Protein AF-A0A3B9ZR62-F1 (afdb_monomer_lite)

pLDDT: mean 85.44, std 12.68, range [52.62, 96.81]

Foldseek 3Di:
DDPVVVVVVVVVVVVVVVPPPPPPPPPFKDKDWDWDDDPVGIDIDIDIAGHPAPDADDDDDDDDPDCADRLRAHPVDRDDSNNVVVSVVVSVVRD

Radius of gyration: 21.18 Å; chains: 1; bounding box: 33×58×46 Å

Sequence (95 aa):
MSTKIICCIIAFNLAFSGLFAQNKIDAGLTESELVLKTQKGNIYGTLTVPANVKTSPVVLIIAGSGPTDRDCNSASGLKTNAYKLLAEGFAKNGI

Secondary structure (DSSP, 8-state):
--HHHHHHHHHHHHHHGGG-------TTEEEEEEEEEETTEEEEEEEEEETT-SS---------SSSB-TTSBBTTS-B--HHHHHHHHHHHTT-

Structure (mmCIF, N/CA/C/O backbone):
data_AF-A0A3B9ZR62-F1
#
_entry.id   AF-A0A3B9ZR62-F1
#
loop_
_atom_site.group_PDB
_atom_site.id
_atom_site.type_symbol
_atom_site.label_atom_id
_atom_site.label_alt_id
_atom_site.label_comp_id
_atom_site.label_asym_id
_atom_site.label_entity_id
_atom_site.label_seq_id
_atom_site.pdbx_PDB_ins_code
_atom_site.Cartn_x
_atom_site.Cartn_y
_atom_site.Cartn_z
_atom_site.occupancy
_atom_site.B_iso_or_equiv
_atom_site.auth_seq_id
_atom_site.auth_comp_id
_atom_site.auth_asym_id
_atom_site.auth_atom_id
_atom_site.pdbx_PDB_model_num
ATOM 1 N N . MET A 1 1 ? -9.436 49.205 -26.268 1.00 58.41 1 MET A N 1
ATOM 2 C CA . MET A 1 1 ? -9.145 47.762 -26.119 1.00 58.41 1 MET A CA 1
ATOM 3 C C . MET A 1 1 ? -10.352 46.999 -26.651 1.00 58.41 1 MET A C 1
ATOM 5 O O . MET A 1 1 ? -11.449 47.240 -26.173 1.00 58.41 1 MET A O 1
ATOM 9 N N . SER A 1 2 ? -10.195 46.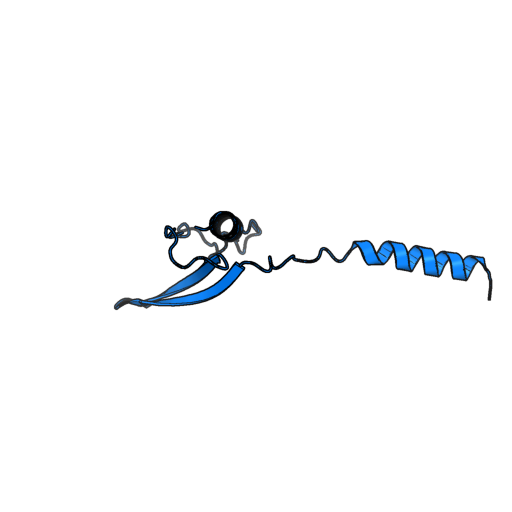239 -27.740 1.00 73.88 2 SER A N 1
ATOM 10 C CA . SER A 1 2 ? -11.326 45.698 -28.519 1.00 73.88 2 SER A CA 1
ATOM 11 C C . SER A 1 2 ? -12.112 44.649 -27.726 1.00 73.88 2 SER A C 1
ATOM 13 O O . SER A 1 2 ? -11.505 43.728 -27.184 1.00 73.88 2 SER A O 1
ATOM 15 N N . THR A 1 3 ? -13.446 44.744 -27.694 1.00 75.19 3 THR A N 1
ATOM 16 C CA . THR A 1 3 ? -14.358 43.807 -27.000 1.00 75.19 3 THR A CA 1
ATOM 17 C C . THR A 1 3 ? -14.080 42.341 -27.352 1.00 75.19 3 THR A C 1
ATOM 19 O O . THR A 1 3 ? -14.201 41.461 -26.506 1.00 75.19 3 THR A O 1
ATOM 22 N N . LYS A 1 4 ? -13.596 42.078 -28.573 1.00 74.69 4 LYS A N 1
ATOM 23 C CA . LYS A 1 4 ? -13.193 40.737 -29.023 1.00 74.69 4 LYS A CA 1
ATOM 24 C C . LYS A 1 4 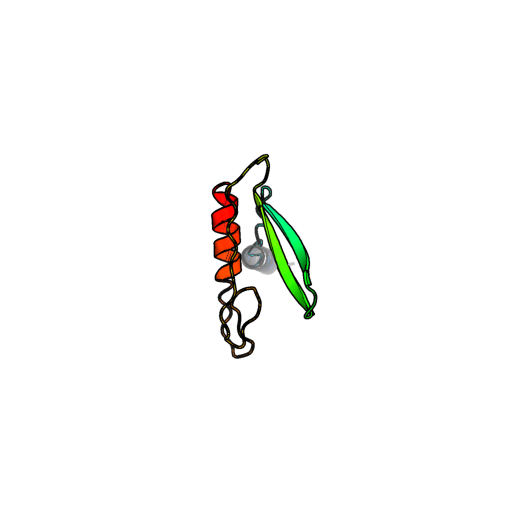? -12.018 40.159 -28.223 1.00 74.69 4 LYS A C 1
ATOM 26 O O . LYS A 1 4 ? -12.020 38.975 -27.915 1.00 74.69 4 LYS A O 1
ATOM 31 N N . ILE A 1 5 ? -11.050 40.995 -27.840 1.00 79.38 5 ILE A N 1
ATOM 32 C CA . ILE A 1 5 ? -9.874 40.584 -27.054 1.00 79.38 5 ILE A CA 1
ATOM 33 C C . ILE A 1 5 ? -10.298 40.189 -25.637 1.00 79.38 5 ILE A C 1
ATOM 35 O O . ILE A 1 5 ? -9.821 39.190 -25.107 1.00 79.38 5 ILE A O 1
ATOM 39 N N . ILE A 1 6 ? -11.245 40.924 -25.050 1.00 79.62 6 ILE A N 1
ATOM 40 C CA . ILE A 1 6 ? -11.772 40.633 -23.711 1.00 79.62 6 ILE A CA 1
ATOM 41 C C . ILE A 1 6 ? -12.521 39.292 -23.710 1.00 79.62 6 ILE A C 1
ATOM 43 O O . ILE A 1 6 ? -12.274 38.459 -22.842 1.00 79.62 6 ILE A O 1
ATOM 47 N N . CYS A 1 7 ? -13.360 39.029 -24.718 1.00 80.00 7 CYS A N 1
ATOM 48 C CA . CYS A 1 7 ? -14.042 37.739 -24.854 1.00 80.00 7 CYS A CA 1
ATOM 49 C C . CYS A 1 7 ? -13.063 36.567 -25.037 1.00 80.00 7 CYS A C 1
ATOM 51 O O . CYS A 1 7 ? -13.264 35.518 -24.429 1.00 80.00 7 CYS A O 1
ATOM 53 N N . CYS A 1 8 ? -11.987 36.741 -25.813 1.00 80.12 8 CYS A N 1
ATOM 54 C CA . CYS A 1 8 ? -10.958 35.708 -25.971 1.00 80.12 8 CYS A CA 1
ATOM 55 C C . CYS A 1 8 ? -10.213 35.420 -24.661 1.00 80.12 8 CYS A C 1
ATOM 57 O O . CYS A 1 8 ? -9.980 34.258 -24.344 1.00 80.12 8 CYS A O 1
ATOM 59 N N . ILE A 1 9 ? -9.886 36.450 -23.874 1.00 82.50 9 ILE A N 1
ATOM 60 C CA . ILE A 1 9 ? -9.222 36.274 -22.575 1.00 82.50 9 ILE A CA 1
ATOM 61 C C . ILE A 1 9 ? -10.141 35.528 -21.600 1.00 82.50 9 ILE A C 1
ATOM 63 O O . ILE A 1 9 ? -9.691 34.603 -20.927 1.00 82.50 9 ILE A O 1
ATOM 67 N N . ILE A 1 10 ? -11.428 35.875 -21.545 1.00 81.88 10 ILE A N 1
ATOM 68 C CA . ILE A 1 10 ? -12.395 35.200 -20.666 1.00 81.88 10 ILE A CA 1
ATOM 69 C C . ILE A 1 10 ? -12.585 33.736 -21.086 1.00 81.88 10 ILE A C 1
ATOM 71 O O . ILE A 1 10 ? -12.502 32.847 -20.241 1.00 81.88 10 ILE A O 1
ATOM 75 N N . ALA A 1 11 ? -12.760 33.466 -22.384 1.00 79.75 11 ALA A N 1
ATOM 76 C CA . ALA A 1 11 ? -12.901 32.104 -22.900 1.00 79.75 11 ALA A CA 1
ATOM 77 C C . ALA A 1 11 ? -11.652 31.245 -22.631 1.00 79.75 11 ALA A C 1
ATOM 79 O O . ALA A 1 11 ? -11.771 30.079 -22.262 1.00 79.75 11 ALA A O 1
ATOM 80 N N . PHE A 1 12 ? -10.458 31.832 -22.753 1.00 76.12 12 PHE A N 1
ATOM 81 C CA . PHE A 1 12 ? -9.199 31.145 -22.473 1.00 76.12 12 PHE A CA 1
ATOM 82 C C . PHE A 1 12 ? -9.032 30.815 -20.981 1.00 76.12 12 PHE A C 1
ATOM 84 O O . PHE A 1 12 ? -8.623 29.708 -20.639 1.00 76.12 12 PHE A O 1
ATOM 91 N N . ASN A 1 13 ? -9.416 31.729 -20.083 1.00 71.75 13 ASN A N 1
ATOM 92 C CA . ASN A 1 13 ? -9.361 31.488 -18.637 1.00 71.75 13 ASN A CA 1
ATOM 93 C C . ASN A 1 13 ? -10.384 30.434 -18.174 1.00 71.75 13 ASN A C 1
ATOM 95 O O . ASN A 1 13 ? -10.054 29.614 -17.319 1.00 71.75 13 ASN A O 1
ATOM 99 N N . LEU A 1 14 ? -11.593 30.404 -18.753 1.00 70.31 14 LEU A N 1
ATOM 100 C CA . LEU A 1 14 ? -12.579 29.353 -18.456 1.00 70.31 14 LEU A CA 1
ATOM 101 C C . LEU A 1 14 ? -12.154 27.973 -18.977 1.00 70.31 14 LEU A C 1
ATOM 103 O O . LEU A 1 14 ? -12.471 26.969 -18.349 1.00 70.31 14 LEU A O 1
ATOM 107 N N . ALA A 1 15 ? -11.436 27.903 -20.100 1.00 67.81 15 ALA A N 1
ATOM 108 C CA . ALA A 1 15 ? -10.933 26.633 -20.625 1.00 67.81 15 ALA A CA 1
ATOM 109 C C . ALA A 1 15 ? -9.785 26.054 -19.775 1.00 67.81 15 ALA A C 1
ATOM 111 O O . ALA A 1 15 ? -9.607 24.838 -19.724 1.00 67.81 15 ALA A O 1
ATOM 112 N N . PHE A 1 16 ? -9.016 26.906 -19.089 1.00 64.38 16 PHE A N 1
ATOM 113 C CA . PHE A 1 16 ? -7.839 26.485 -18.326 1.00 64.38 16 PHE A CA 1
ATOM 114 C C . PHE A 1 16 ? -8.163 25.969 -16.912 1.00 64.38 16 PHE A C 1
ATOM 116 O O . PHE A 1 16 ? -7.412 25.167 -16.359 1.00 64.38 16 PHE A O 1
ATOM 123 N N . SER A 1 17 ? -9.300 26.360 -16.325 1.00 61.84 17 SER A N 1
ATOM 124 C CA . SER A 1 17 ? -9.706 25.909 -14.983 1.00 61.84 17 SER A CA 1
ATOM 125 C C . SER A 1 17 ? -10.126 24.433 -14.919 1.00 61.84 17 SER A C 1
ATOM 127 O O . SER A 1 17 ? -10.155 23.860 -13.831 1.00 61.84 17 SER A O 1
ATOM 129 N N . GLY A 1 18 ? -10.391 23.791 -16.063 1.00 59.44 18 GLY A N 1
ATOM 130 C CA . GLY A 1 18 ? -10.761 22.375 -16.143 1.00 59.44 18 GLY A CA 1
ATOM 131 C C . GLY A 1 18 ? -9.599 21.377 -16.044 1.00 59.44 18 GLY A C 1
ATOM 132 O O . GLY A 1 18 ? -9.855 20.182 -15.926 1.00 59.44 18 GLY A O 1
ATOM 133 N N . LEU A 1 19 ? -8.334 21.824 -16.090 1.00 58.41 19 LEU A N 1
ATOM 134 C CA . LEU A 1 19 ? -7.168 20.920 -16.099 1.00 58.41 19 LEU A CA 1
ATOM 135 C C . LEU A 1 19 ? -6.628 20.554 -14.711 1.00 58.41 19 LEU A C 1
ATOM 137 O O . LEU A 1 19 ? -5.785 19.664 -14.598 1.00 58.41 19 LEU A O 1
ATOM 141 N N . PHE A 1 20 ? -7.118 21.183 -13.645 1.00 60.72 20 PHE A N 1
ATOM 142 C CA . PHE A 1 20 ? -6.764 20.769 -12.292 1.00 60.72 20 PHE A CA 1
ATOM 143 C C . PHE A 1 20 ? -7.646 19.591 -11.880 1.00 60.72 20 PHE A C 1
ATOM 145 O O . PHE A 1 20 ? -8.637 19.751 -11.169 1.00 60.72 20 PHE A O 1
ATOM 152 N N . ALA A 1 21 ? -7.277 18.387 -12.323 1.00 52.62 21 ALA A N 1
ATOM 153 C CA . ALA A 1 21 ? -7.719 17.162 -11.673 1.00 52.62 21 ALA A CA 1
ATOM 154 C C . ALA A 1 21 ? -7.198 17.203 -10.229 1.00 52.62 21 ALA A C 1
ATOM 156 O O . ALA A 1 21 ? -6.036 16.906 -9.956 1.00 52.62 21 ALA A O 1
ATOM 157 N N . GLN A 1 22 ? -8.035 17.677 -9.307 1.00 55.53 22 GLN A N 1
ATOM 158 C CA . GLN A 1 22 ? -7.715 17.686 -7.890 1.00 55.53 22 GLN A CA 1
ATOM 159 C C . GLN A 1 22 ? -7.525 16.235 -7.456 1.00 55.53 22 GLN A C 1
ATOM 161 O O . GLN A 1 22 ? -8.476 15.453 -7.452 1.00 55.53 22 GLN A O 1
ATOM 166 N N . ASN A 1 23 ? -6.290 15.876 -7.104 1.00 57.28 23 ASN A N 1
ATOM 167 C CA . ASN A 1 23 ? -5.999 14.623 -6.428 1.00 57.28 23 ASN A CA 1
ATOM 168 C C . ASN A 1 23 ? -6.680 14.725 -5.055 1.00 57.28 23 ASN A C 1
ATOM 170 O O . ASN A 1 23 ? -6.148 15.352 -4.138 1.00 57.28 23 ASN A O 1
ATOM 174 N N . LYS A 1 24 ? -7.924 14.241 -4.951 1.00 54.19 24 LYS A N 1
ATOM 175 C CA . LYS A 1 24 ? -8.668 14.215 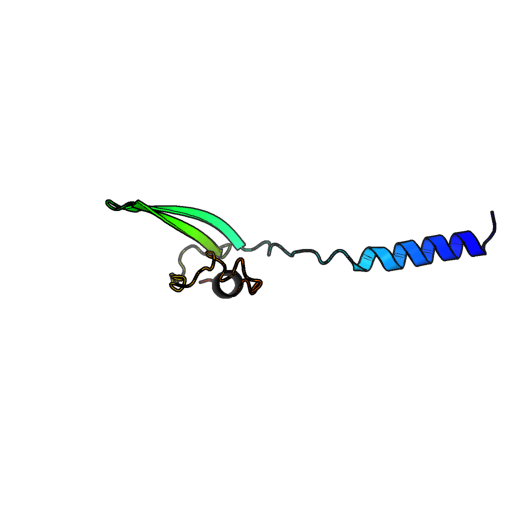-3.691 1.00 54.19 24 LYS A CA 1
ATOM 176 C C . LYS A 1 24 ? -7.912 13.296 -2.739 1.00 54.19 24 LYS A C 1
ATOM 178 O O . LYS A 1 24 ? -8.076 12.083 -2.789 1.00 54.19 24 LYS A O 1
ATOM 183 N N . ILE A 1 25 ? -7.096 13.882 -1.870 1.00 55.25 25 ILE A N 1
ATOM 184 C CA . ILE A 1 25 ? -6.750 13.242 -0.607 1.00 55.25 25 ILE A CA 1
ATOM 185 C C . ILE A 1 25 ? -8.080 13.145 0.141 1.00 55.25 25 ILE A C 1
ATOM 187 O O . ILE A 1 25 ? -8.644 14.169 0.532 1.00 55.25 25 ILE A O 1
ATOM 191 N N . ASP A 1 26 ? -8.650 11.942 0.226 1.00 64.12 26 ASP A N 1
ATOM 192 C CA . ASP A 1 26 ? -9.882 11.726 0.978 1.00 64.12 26 ASP A CA 1
ATOM 193 C C . ASP A 1 26 ? -9.604 12.135 2.427 1.00 64.12 26 ASP A C 1
ATOM 195 O O . ASP A 1 26 ? -8.745 11.553 3.087 1.00 64.12 26 ASP A O 1
ATOM 199 N N . ALA A 1 27 ? -10.324 13.143 2.928 1.00 62.72 27 ALA A N 1
ATOM 200 C CA . ALA A 1 27 ? -10.132 13.722 4.264 1.00 62.72 27 ALA A CA 1
ATOM 201 C C . ALA A 1 27 ? -10.342 12.714 5.420 1.00 62.72 27 ALA A C 1
ATOM 203 O O . ALA A 1 27 ? -10.225 13.075 6.588 1.00 62.72 27 ALA A O 1
ATOM 204 N N . GLY A 1 28 ? -10.670 11.462 5.090 1.00 76.56 28 GLY A N 1
ATOM 205 C CA . GLY A 1 28 ? -10.876 10.347 5.999 1.00 76.56 28 GLY A CA 1
ATOM 206 C C . GLY A 1 28 ? -9.833 9.229 5.897 1.00 76.56 28 GLY A C 1
ATOM 207 O O . GLY A 1 28 ? -10.123 8.136 6.365 1.00 76.56 28 GLY A O 1
ATOM 208 N N . LEU A 1 29 ? -8.664 9.446 5.288 1.00 88.31 29 LEU A N 1
ATOM 209 C CA . LEU A 1 29 ? -7.588 8.450 5.223 1.00 88.31 29 LEU A CA 1
ATOM 210 C C . LEU A 1 29 ? -6.263 9.054 5.685 1.00 88.31 29 LEU A C 1
ATOM 212 O O . LEU A 1 29 ? -5.927 10.180 5.318 1.00 88.31 29 LEU A O 1
ATOM 216 N N . THR A 1 30 ? -5.485 8.295 6.456 1.00 91.06 30 THR A N 1
ATOM 217 C CA . THR A 1 30 ? -4.107 8.674 6.800 1.00 91.06 30 THR A CA 1
ATOM 218 C C . THR A 1 30 ? -3.132 7.629 6.290 1.00 91.06 30 THR A C 1
ATOM 220 O O . THR A 1 30 ? -3.278 6.448 6.603 1.00 91.06 30 THR A O 1
ATOM 223 N N . GLU A 1 31 ? -2.122 8.073 5.545 1.00 92.56 31 GLU A N 1
ATOM 224 C CA . GLU A 1 31 ? -1.012 7.235 5.095 1.00 92.56 31 GLU A CA 1
ATOM 225 C C . GLU A 1 31 ? 0.269 7.606 5.841 1.00 92.56 31 GLU A C 1
ATOM 227 O O . GLU A 1 31 ? 0.551 8.780 6.089 1.00 92.56 31 GLU A O 1
ATOM 232 N N . SER A 1 32 ? 1.062 6.599 6.189 1.00 93.94 32 SER A N 1
ATOM 233 C CA . SER A 1 32 ? 2.383 6.782 6.787 1.00 93.94 32 SER A CA 1
ATOM 234 C C . SER A 1 32 ? 3.360 5.732 6.273 1.00 93.94 32 SER A C 1
ATOM 236 O O . SER A 1 32 ? 2.971 4.610 5.943 1.00 93.94 32 SER A O 1
ATOM 238 N N . GLU A 1 33 ? 4.639 6.088 6.199 1.00 94.62 33 GLU A N 1
ATOM 239 C CA . GLU A 1 33 ? 5.685 5.112 5.906 1.00 94.62 33 GLU A CA 1
ATOM 240 C C . GLU A 1 33 ? 5.912 4.197 7.112 1.00 94.62 33 GLU A C 1
ATOM 242 O O . GLU A 1 33 ? 5.971 4.645 8.259 1.00 94.62 33 GLU A O 1
ATOM 247 N N . LEU A 1 34 ? 6.085 2.905 6.843 1.00 94.19 34 LEU A N 1
ATOM 248 C CA . LEU A 1 34 ? 6.369 1.894 7.849 1.00 94.19 34 LEU A CA 1
ATOM 249 C C . LEU A 1 34 ? 7.671 1.177 7.502 1.00 94.19 34 LEU A C 1
ATOM 251 O O . LEU A 1 34 ? 7.884 0.749 6.367 1.00 94.19 34 LEU A O 1
ATOM 255 N N . VAL A 1 35 ? 8.528 0.990 8.506 1.00 96.00 35 VAL A N 1
ATOM 256 C CA . VAL A 1 35 ? 9.738 0.174 8.378 1.00 96.00 35 VAL A CA 1
ATOM 257 C C . VAL A 1 35 ? 9.711 -0.928 9.422 1.00 96.00 35 VAL A C 1
ATOM 259 O O . VAL A 1 35 ? 9.891 -0.681 10.615 1.00 96.00 35 VAL A O 1
ATOM 262 N N . LEU A 1 36 ? 9.529 -2.164 8.965 1.00 94.75 36 LEU A N 1
ATOM 263 C CA . LEU A 1 36 ? 9.672 -3.346 9.799 1.00 94.75 36 LEU A CA 1
ATOM 264 C C . LEU A 1 36 ? 11.145 -3.758 9.828 1.00 94.75 36 LEU A C 1
ATOM 266 O O . LEU A 1 36 ? 11.700 -4.241 8.839 1.00 94.75 36 LEU A O 1
ATOM 270 N N . LYS A 1 37 ? 11.783 -3.571 10.982 1.00 96.69 37 LYS A N 1
ATOM 271 C CA . LYS A 1 37 ? 13.157 -4.021 11.216 1.00 96.69 37 LYS A CA 1
ATOM 272 C C . LYS A 1 37 ? 13.161 -5.528 11.457 1.00 96.69 37 LYS A C 1
ATOM 274 O O . LYS A 1 37 ? 12.516 -6.003 12.388 1.00 96.69 37 LYS A O 1
ATOM 279 N N . THR A 1 38 ? 13.905 -6.276 10.649 1.00 96.00 38 THR A N 1
ATOM 280 C CA . THR A 1 38 ? 14.107 -7.719 10.840 1.00 96.00 38 THR A CA 1
ATOM 281 C C . THR A 1 38 ? 15.591 -8.027 11.005 1.00 96.00 38 THR A C 1
ATOM 283 O O . THR A 1 38 ? 16.449 -7.220 10.650 1.00 96.00 38 THR A O 1
ATOM 286 N N . GLN A 1 39 ? 15.914 -9.226 11.495 1.00 96.81 39 GLN A N 1
ATOM 287 C CA . GLN A 1 39 ? 17.309 -9.661 11.642 1.00 96.81 39 GLN A CA 1
ATOM 288 C C . GLN A 1 39 ? 18.071 -9.716 10.307 1.00 96.81 39 GLN A C 1
ATOM 290 O O . GLN A 1 39 ? 19.291 -9.609 10.293 1.00 96.81 39 GLN A O 1
ATOM 295 N N . LYS A 1 40 ? 17.360 -9.897 9.185 1.00 95.88 40 LYS A N 1
ATOM 296 C CA . LYS A 1 40 ? 17.950 -10.063 7.847 1.00 95.88 40 LYS A CA 1
ATOM 297 C C . LYS A 1 40 ? 17.875 -8.799 6.987 1.00 95.88 40 LYS A C 1
ATOM 299 O O . LYS A 1 40 ? 18.287 -8.831 5.833 1.00 95.88 40 LYS A O 1
ATOM 304 N N . GLY A 1 41 ? 17.342 -7.706 7.527 1.00 95.81 41 GLY A N 1
ATOM 305 C CA . GLY A 1 41 ? 17.164 -6.451 6.805 1.00 95.81 41 GLY A CA 1
ATOM 306 C C . GLY A 1 41 ? 15.847 -5.758 7.129 1.00 95.81 41 GLY A C 1
ATOM 307 O O . GLY A 1 41 ? 15.002 -6.273 7.864 1.00 95.81 41 GLY A O 1
ATOM 308 N N . ASN A 1 42 ? 15.674 -4.567 6.571 1.00 96.62 42 ASN A N 1
ATOM 309 C CA . ASN A 1 42 ? 14.468 -3.772 6.755 1.00 96.62 42 ASN A CA 1
ATOM 310 C C . ASN A 1 42 ? 13.464 -4.060 5.638 1.00 96.62 42 ASN A C 1
ATOM 312 O O . ASN A 1 42 ? 13.837 -4.116 4.467 1.00 96.62 42 ASN A O 1
ATOM 316 N N . ILE A 1 43 ? 12.192 -4.188 6.005 1.00 92.94 43 ILE A N 1
ATOM 317 C CA . ILE A 1 43 ? 11.075 -4.252 5.065 1.00 92.94 43 ILE A CA 1
ATOM 318 C C . ILE A 1 43 ? 10.367 -2.901 5.109 1.00 92.94 43 ILE A C 1
ATOM 320 O O . ILE A 1 43 ? 9.900 -2.472 6.164 1.00 92.94 43 ILE A O 1
ATOM 324 N N . TYR A 1 44 ? 10.315 -2.233 3.963 1.00 93.69 44 TYR A N 1
ATOM 325 C CA . TYR A 1 44 ? 9.673 -0.933 3.802 1.00 93.69 44 TYR A CA 1
ATOM 326 C C . TYR A 1 44 ? 8.257 -1.130 3.271 1.00 93.69 44 TYR A C 1
ATOM 328 O O . TYR A 1 44 ? 8.046 -1.919 2.350 1.00 93.69 44 TYR A O 1
ATOM 336 N N . GLY A 1 45 ? 7.301 -0.391 3.819 1.00 94.06 45 GLY A N 1
ATOM 337 C CA . GLY A 1 45 ? 5.910 -0.434 3.395 1.00 94.06 45 GLY A CA 1
ATOM 338 C C . GLY A 1 45 ? 5.186 0.880 3.654 1.00 94.06 45 GLY A C 1
ATOM 339 O O . GLY A 1 45 ? 5.763 1.843 4.162 1.00 94.06 45 GLY A O 1
ATOM 340 N N . THR A 1 46 ? 3.906 0.886 3.306 1.00 95.75 46 THR A N 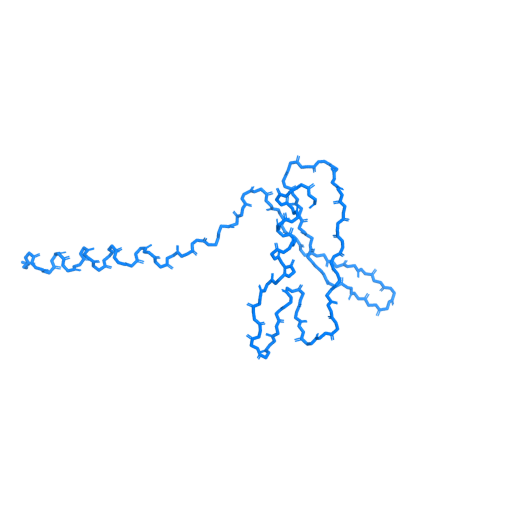1
ATOM 341 C CA . THR A 1 46 ? 2.974 1.980 3.579 1.00 95.75 46 THR A CA 1
ATOM 342 C C . THR A 1 46 ? 1.876 1.444 4.488 1.00 95.75 46 THR A C 1
ATOM 344 O O . THR A 1 46 ? 1.345 0.362 4.240 1.00 95.75 46 THR A O 1
ATOM 347 N N . LEU A 1 47 ? 1.552 2.185 5.543 1.00 95.06 47 LEU A N 1
ATOM 348 C CA . LEU A 1 47 ? 0.402 1.928 6.398 1.00 95.06 47 LEU A CA 1
ATOM 349 C C . LEU A 1 47 ? -0.694 2.939 6.056 1.00 95.06 47 LEU A C 1
ATOM 351 O O . LEU A 1 47 ? -0.520 4.134 6.298 1.00 95.06 47 LEU A O 1
ATOM 355 N N . THR A 1 48 ? -1.808 2.441 5.527 1.00 94.81 48 THR A N 1
ATOM 356 C CA . THR A 1 48 ? -3.029 3.213 5.271 1.00 94.81 48 THR A CA 1
ATOM 357 C C . THR A 1 48 ? -4.034 2.888 6.368 1.00 94.81 48 THR A C 1
ATOM 359 O O . THR A 1 48 ? -4.297 1.717 6.629 1.00 94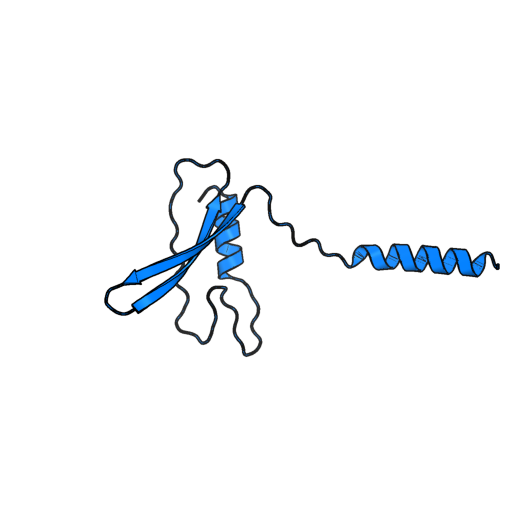.81 48 THR A O 1
ATOM 362 N N . VAL A 1 49 ? -4.567 3.913 7.032 1.00 93.12 49 VAL A N 1
ATOM 363 C CA . VAL A 1 49 ? -5.497 3.759 8.160 1.00 93.12 49 VAL A CA 1
ATOM 364 C C . VAL A 1 49 ? -6.813 4.482 7.853 1.00 93.12 49 VAL A C 1
ATOM 366 O O . VAL A 1 49 ? -6.775 5.650 7.439 1.00 93.12 49 VAL A O 1
ATOM 369 N N . PRO A 1 50 ? -7.972 3.828 8.068 1.00 92.38 50 PRO A N 1
ATOM 370 C CA . PRO A 1 50 ? -9.279 4.470 7.979 1.00 92.38 50 PRO A CA 1
ATOM 371 C C . PRO A 1 50 ? -9.466 5.525 9.077 1.00 92.38 50 PRO A C 1
ATOM 373 O O . PRO A 1 50 ? -9.131 5.301 10.242 1.00 92.38 50 PRO A O 1
ATOM 376 N N . ALA A 1 51 ? -10.057 6.673 8.748 1.00 86.25 51 ALA A N 1
ATOM 377 C CA . ALA A 1 51 ? -10.387 7.668 9.761 1.00 86.25 51 ALA A CA 1
ATOM 378 C C . ALA A 1 51 ? -11.473 7.166 10.716 1.00 86.25 51 ALA A C 1
ATOM 380 O O . ALA A 1 51 ? -12.428 6.498 10.325 1.00 86.25 51 ALA A O 1
ATOM 381 N N . ASN A 1 52 ? -11.363 7.600 11.972 1.00 78.94 52 ASN A N 1
ATOM 382 C CA . ASN A 1 52 ? -12.370 7.410 13.018 1.00 78.94 52 ASN A CA 1
ATOM 383 C C . ASN A 1 52 ? -12.658 5.946 13.399 1.00 78.94 52 ASN A C 1
ATOM 385 O O . ASN A 1 52 ? -13.696 5.670 14.001 1.00 78.94 52 ASN A O 1
ATOM 389 N N . VAL A 1 53 ? -11.742 5.012 13.120 1.00 79.31 53 VAL A N 1
ATOM 390 C CA . VAL A 1 53 ? -11.885 3.607 13.525 1.00 79.31 53 VAL A CA 1
ATOM 391 C C . VAL A 1 53 ? -10.914 3.273 14.656 1.00 79.31 53 VAL A C 1
ATOM 393 O O . VAL A 1 53 ? -9.708 3.467 14.546 1.00 79.31 53 VAL A O 1
ATOM 396 N N . LYS A 1 54 ? -11.447 2.762 15.773 1.00 78.25 54 LYS A N 1
ATOM 397 C CA . LYS A 1 54 ? -10.646 2.336 16.937 1.00 78.25 54 LYS A CA 1
ATOM 398 C C . LYS A 1 54 ? -10.136 0.896 16.805 1.00 78.25 54 LYS A C 1
ATOM 400 O O . LYS A 1 54 ? -9.139 0.528 17.421 1.00 78.25 54 LYS A O 1
ATOM 405 N N . THR A 1 55 ? -10.840 0.065 16.041 1.00 88.50 55 THR A N 1
ATOM 406 C CA . THR A 1 55 ? -10.498 -1.340 15.789 1.00 88.50 55 THR A CA 1
ATOM 407 C C . THR A 1 55 ? -11.027 -1.720 14.412 1.00 88.50 55 THR A C 1
ATOM 409 O O . THR A 1 55 ? -12.232 -1.620 14.191 1.00 88.50 55 THR A O 1
ATOM 412 N N . SER A 1 56 ? -10.142 -2.133 13.507 1.00 91.38 56 SER A N 1
ATOM 413 C CA . SER A 1 56 ? -10.485 -2.600 12.161 1.00 91.38 56 SER A CA 1
ATOM 414 C C . SER A 1 56 ? -9.852 -3.967 11.878 1.00 91.38 56 SER A C 1
ATOM 416 O O . SER A 1 56 ? -8.875 -4.349 12.536 1.00 91.38 56 SER A O 1
ATOM 418 N N . PRO A 1 57 ? -10.404 -4.745 10.931 1.00 93.31 57 PRO A N 1
ATOM 419 C CA . PRO A 1 57 ? -9.689 -5.870 10.344 1.00 93.31 57 PRO A CA 1
ATOM 420 C C . PRO A 1 57 ? -8.393 -5.389 9.683 1.00 93.31 57 PRO A C 1
ATOM 422 O O . PRO A 1 57 ? -8.363 -4.316 9.102 1.00 93.31 57 PRO A O 1
ATOM 425 N N . VAL A 1 58 ? -7.331 -6.193 9.729 1.00 94.31 58 VAL A N 1
ATOM 426 C CA . VAL A 1 58 ? -6.042 -5.826 9.122 1.00 94.31 58 VAL A CA 1
ATOM 427 C C . VAL A 1 58 ? -5.834 -6.600 7.827 1.00 94.31 58 VAL A C 1
ATOM 429 O O . VAL A 1 58 ? -5.943 -7.827 7.809 1.00 94.31 58 VAL A O 1
ATOM 432 N N . VAL A 1 59 ? -5.471 -5.887 6.759 1.00 96.38 59 VAL A N 1
ATOM 433 C CA . VAL A 1 59 ? -5.038 -6.471 5.484 1.00 96.38 59 VAL A CA 1
ATOM 434 C C . VAL A 1 59 ? -3.550 -6.208 5.286 1.00 96.38 59 VAL A C 1
ATOM 436 O O . VAL A 1 59 ? -3.093 -5.071 5.360 1.00 96.38 59 VAL A O 1
ATOM 439 N N . LEU A 1 60 ? -2.792 -7.267 4.998 1.00 95.50 60 LEU A N 1
ATOM 440 C CA . LEU A 1 60 ? -1.390 -7.172 4.602 1.00 95.50 60 LEU A CA 1
ATOM 441 C C . LEU A 1 60 ? -1.267 -7.443 3.103 1.00 95.50 60 LEU A C 1
ATOM 443 O O . LEU A 1 60 ? -1.492 -8.565 2.650 1.00 95.50 60 LEU A O 1
ATOM 447 N N . ILE A 1 61 ? -0.881 -6.422 2.341 1.00 95.56 61 ILE A N 1
ATOM 448 C CA . ILE A 1 61 ? -0.588 -6.554 0.912 1.00 95.56 61 ILE A CA 1
ATOM 449 C C . ILE A 1 61 ? 0.906 -6.839 0.753 1.00 95.56 61 ILE A C 1
ATOM 451 O O . ILE A 1 61 ? 1.747 -6.034 1.149 1.00 95.56 61 ILE A O 1
ATOM 455 N N . ILE A 1 62 ? 1.237 -7.985 0.161 1.00 93.06 62 ILE A N 1
ATOM 456 C CA . ILE A 1 62 ? 2.613 -8.355 -0.181 1.00 93.06 62 ILE A CA 1
ATOM 457 C C . ILE A 1 62 ? 2.768 -8.191 -1.688 1.00 93.06 62 ILE A C 1
ATOM 459 O O . ILE A 1 62 ? 2.101 -8.880 -2.461 1.00 93.06 62 ILE A O 1
ATOM 463 N N . ALA A 1 63 ? 3.630 -7.262 -2.101 1.00 89.69 63 ALA A N 1
ATOM 464 C CA . ALA A 1 63 ? 3.900 -7.037 -3.513 1.00 89.69 63 ALA A CA 1
ATOM 465 C C . ALA A 1 63 ? 4.497 -8.293 -4.172 1.00 89.69 63 ALA A C 1
ATOM 467 O O . ALA A 1 63 ? 5.254 -9.042 -3.550 1.00 89.69 63 ALA A O 1
ATOM 468 N N . GLY A 1 64 ? 4.153 -8.517 -5.443 1.00 85.38 64 GLY A N 1
ATOM 469 C CA . GLY A 1 64 ? 4.740 -9.595 -6.240 1.00 85.38 64 GLY A CA 1
ATOM 470 C C . GLY A 1 64 ? 6.254 -9.432 -6.445 1.00 85.38 64 GLY A C 1
ATOM 471 O O . GLY A 1 64 ? 6.821 -8.366 -6.228 1.00 85.38 64 GLY A O 1
ATOM 472 N N . SER A 1 65 ? 6.914 -10.489 -6.920 1.00 86.12 65 SER A N 1
ATOM 473 C CA . SER A 1 65 ? 8.374 -10.540 -7.122 1.00 86.12 65 SER A CA 1
ATOM 474 C C . SER A 1 65 ? 8.896 -9.782 -8.353 1.00 86.12 65 SER A C 1
ATOM 476 O O . SER A 1 65 ? 10.091 -9.835 -8.643 1.00 86.12 65 SER A O 1
ATOM 478 N N . GLY A 1 66 ? 8.020 -9.126 -9.117 1.00 88.75 66 GLY A N 1
ATOM 479 C CA . GLY A 1 66 ? 8.393 -8.425 -10.344 1.00 88.75 66 GLY A CA 1
ATOM 480 C C . GLY A 1 66 ? 9.229 -7.162 -10.092 1.00 88.75 66 GLY A C 1
ATOM 481 O O . GLY A 1 66 ? 9.320 -6.693 -8.958 1.00 88.75 66 GLY A O 1
ATOM 482 N N . PRO A 1 67 ? 9.813 -6.561 -11.149 1.00 92.44 67 PRO A N 1
ATOM 483 C CA . PRO A 1 67 ? 10.520 -5.281 -11.076 1.00 92.44 67 PRO A CA 1
ATOM 484 C C . PRO A 1 67 ? 9.518 -4.118 -10.962 1.00 92.44 67 PRO A C 1
ATOM 486 O O . PRO A 1 67 ? 9.426 -3.243 -11.832 1.00 92.44 67 PRO A O 1
ATOM 489 N N . THR A 1 68 ? 8.715 -4.156 -9.905 1.00 93.44 68 THR A N 1
ATOM 490 C CA . THR A 1 6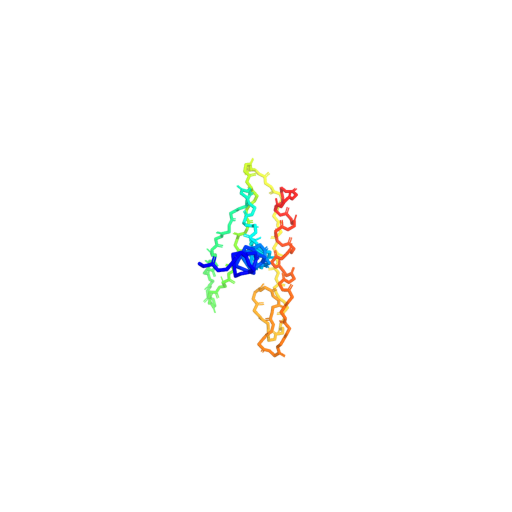8 ? 7.700 -3.167 -9.561 1.00 93.44 68 THR A CA 1
ATOM 491 C C . THR A 1 68 ? 7.998 -2.561 -8.198 1.00 93.44 68 THR A C 1
ATOM 493 O O . THR A 1 68 ? 8.598 -3.203 -7.338 1.00 93.44 68 THR A O 1
ATOM 496 N N . ASP A 1 69 ? 7.567 -1.324 -7.994 1.00 92.75 69 ASP A N 1
ATOM 497 C CA . ASP A 1 69 ? 7.542 -0.703 -6.678 1.00 92.75 69 ASP A CA 1
ATOM 498 C C . ASP A 1 69 ? 6.364 -1.216 -5.827 1.00 92.75 69 ASP A C 1
ATOM 500 O O . ASP A 1 69 ? 5.581 -2.084 -6.234 1.00 92.75 69 ASP A O 1
ATOM 504 N N . ARG A 1 70 ? 6.248 -0.665 -4.615 1.00 91.69 70 ARG A N 1
ATOM 505 C CA . ARG A 1 70 ? 5.220 -1.039 -3.634 1.00 91.69 70 ARG A CA 1
ATOM 506 C C . ARG A 1 70 ? 3.785 -0.741 -4.091 1.00 91.69 70 ARG A C 1
ATOM 508 O O . ARG A 1 70 ? 2.861 -1.341 -3.556 1.00 91.69 70 ARG A O 1
ATOM 515 N N . ASP A 1 71 ? 3.607 0.121 -5.093 1.00 94.19 71 ASP A N 1
ATOM 516 C CA . ASP A 1 71 ? 2.300 0.512 -5.627 1.00 94.19 71 ASP A CA 1
ATOM 517 C C . ASP A 1 71 ? 1.900 -0.340 -6.848 1.00 94.19 71 ASP A C 1
ATOM 519 O O . ASP A 1 71 ? 0.862 -0.099 -7.466 1.00 94.19 71 ASP A O 1
ATOM 523 N N . CYS A 1 72 ? 2.687 -1.373 -7.182 1.00 94.56 72 CYS A N 1
ATOM 524 C CA . CYS A 1 72 ? 2.549 -2.188 -8.395 1.00 94.56 72 CYS A CA 1
ATOM 525 C C . CYS A 1 72 ? 2.859 -1.411 -9.689 1.00 94.56 72 CYS A C 1
ATOM 527 O O . CYS A 1 72 ? 2.334 -1.709 -10.767 1.00 94.56 72 CYS A O 1
ATOM 529 N N . ASN A 1 73 ? 3.731 -0.405 -9.610 1.00 95.44 73 ASN A N 1
ATOM 530 C CA . ASN A 1 73 ? 4.210 0.305 -10.785 1.00 95.44 73 ASN A CA 1
ATOM 531 C C . ASN A 1 73 ? 5.577 -0.225 -11.214 1.00 95.44 73 ASN A C 1
ATOM 533 O O . ASN A 1 73 ? 6.469 -0.418 -10.399 1.00 95.44 73 ASN A O 1
ATOM 537 N N . SER A 1 74 ? 5.792 -0.396 -12.513 1.00 94.25 74 SER A N 1
ATOM 538 C CA . SER A 1 74 ? 7.095 -0.721 -13.087 1.00 94.25 74 SER A CA 1
ATOM 539 C C . SER A 1 74 ? 7.813 0.534 -13.590 1.00 94.25 74 SER A C 1
ATOM 541 O O . SER A 1 74 ? 7.188 1.527 -13.987 1.00 94.25 74 SER A O 1
ATOM 543 N N . ALA A 1 75 ? 9.145 0.489 -13.611 1.00 91.00 75 ALA A N 1
ATOM 544 C CA . ALA A 1 75 ? 9.962 1.459 -14.341 1.00 91.00 75 ALA A CA 1
ATOM 545 C C . ALA A 1 75 ? 9.813 1.301 -15.868 1.00 91.00 75 ALA A C 1
ATOM 547 O O . ALA A 1 75 ? 9.945 2.276 -16.600 1.00 91.00 75 ALA A O 1
ATOM 548 N N . SER A 1 76 ? 9.460 0.102 -16.343 1.00 90.38 76 SER A N 1
ATOM 549 C CA . SER A 1 76 ? 9.307 -0.231 -17.766 1.00 90.38 76 SER A CA 1
ATOM 550 C C . SER A 1 76 ? 7.974 0.225 -18.382 1.00 90.38 76 SER A C 1
ATOM 552 O O . SER A 1 76 ? 7.633 -0.205 -19.478 1.00 90.38 76 SER A O 1
ATOM 554 N N . GLY A 1 77 ? 7.217 1.090 -17.693 1.00 88.19 77 GLY A N 1
ATOM 555 C CA . GLY A 1 77 ? 6.052 1.794 -18.252 1.00 88.19 77 GLY A CA 1
ATOM 556 C C . GLY A 1 77 ? 4.695 1.445 -17.638 1.00 88.19 77 GLY A C 1
ATOM 557 O O . GLY A 1 77 ? 3.728 2.167 -17.862 1.00 88.19 77 GLY A O 1
ATOM 558 N N . LEU A 1 78 ? 4.595 0.394 -16.822 1.00 90.38 78 LEU A N 1
ATOM 559 C CA . LEU A 1 78 ? 3.338 0.046 -16.154 1.00 90.38 78 LEU A CA 1
ATOM 560 C C . LEU A 1 78 ? 3.101 0.964 -14.940 1.00 90.38 78 LEU A C 1
ATOM 562 O O . LEU A 1 78 ? 3.823 0.848 -13.956 1.00 90.38 78 LEU A O 1
ATOM 566 N N . LYS A 1 79 ? 2.110 1.864 -14.985 1.00 94.44 79 LYS A N 1
ATOM 567 C CA . LYS A 1 79 ? 1.736 2.764 -13.872 1.00 94.44 79 LYS A CA 1
ATOM 568 C C . LYS A 1 79 ? 0.274 2.555 -13.463 1.00 94.44 79 LYS A C 1
ATOM 570 O O . LYS A 1 79 ? -0.601 3.300 -13.889 1.00 94.44 79 LYS A O 1
ATOM 575 N N . THR A 1 80 ? 0.000 1.498 -12.702 1.00 94.06 80 THR A N 1
ATOM 576 C CA . THR A 1 80 ? -1.373 1.103 -12.336 1.00 94.06 80 THR A CA 1
ATOM 577 C C . THR A 1 80 ? -1.816 1.617 -10.974 1.00 94.06 80 THR A C 1
ATOM 579 O O . THR A 1 80 ? -3.013 1.798 -10.769 1.00 94.06 80 THR A O 1
ATOM 582 N N . ASN A 1 81 ? -0.882 1.827 -10.040 1.00 95.44 81 ASN A N 1
ATOM 583 C CA . ASN A 1 81 ? -1.169 2.063 -8.624 1.00 95.44 81 ASN A CA 1
ATOM 584 C C . ASN A 1 81 ? -2.092 0.997 -8.003 1.00 95.44 81 ASN A C 1
ATOM 586 O O . ASN A 1 81 ? -2.819 1.291 -7.057 1.00 95.44 81 ASN A O 1
ATOM 590 N N . ALA A 1 82 ? -2.116 -0.229 -8.539 1.00 95.38 82 ALA A N 1
ATOM 591 C CA . ALA A 1 82 ? -3.137 -1.218 -8.200 1.00 95.38 82 ALA A CA 1
ATOM 592 C C . ALA A 1 82 ? -3.196 -1.519 -6.693 1.00 95.38 82 ALA A C 1
ATOM 594 O O . ALA A 1 82 ? -4.279 -1.553 -6.113 1.00 95.38 82 ALA A O 1
ATOM 595 N N . TYR A 1 83 ? -2.041 -1.687 -6.040 1.00 96.00 83 TYR A N 1
ATOM 596 C CA . TYR A 1 83 ? -1.996 -1.959 -4.598 1.00 96.00 83 TYR A CA 1
ATOM 597 C C . TYR A 1 83 ? -2.377 -0.744 -3.758 1.00 96.00 83 TYR A C 1
ATOM 599 O O . TYR A 1 83 ? -3.079 -0.899 -2.761 1.00 96.00 83 TYR A O 1
ATOM 607 N N . LYS A 1 84 ? -1.995 0.458 -4.194 1.00 95.19 84 LYS A N 1
ATOM 608 C CA . LYS A 1 84 ? -2.408 1.702 -3.547 1.00 95.19 84 LYS A CA 1
ATOM 609 C C . LYS A 1 84 ? -3.926 1.882 -3.604 1.00 95.19 84 LYS A C 1
ATOM 611 O O . LYS A 1 84 ? -4.560 2.096 -2.578 1.00 95.19 84 LYS A O 1
ATOM 616 N N . LEU A 1 85 ? -4.521 1.711 -4.784 1.00 95.62 85 LEU A N 1
ATOM 617 C CA . LEU A 1 85 ? -5.969 1.826 -4.972 1.00 95.62 85 LEU A CA 1
ATOM 618 C C . LEU A 1 85 ? -6.741 0.769 -4.169 1.00 95.62 85 LEU A C 1
ATOM 620 O O . LEU A 1 85 ? -7.814 1.063 -3.645 1.00 95.62 85 LEU A O 1
ATOM 624 N N . LEU A 1 86 ? -6.196 -0.446 -4.033 1.00 96.12 86 LEU A N 1
ATOM 625 C CA . LEU A 1 86 ? -6.765 -1.468 -3.151 1.00 96.12 86 LEU A CA 1
ATOM 626 C C . LEU A 1 86 ? -6.698 -1.054 -1.678 1.00 96.12 86 LEU A C 1
ATOM 628 O O . LEU A 1 86 ? -7.708 -1.163 -0.989 1.00 96.12 86 LEU A O 1
ATOM 632 N N . ALA A 1 87 ? -5.553 -0.559 -1.201 1.00 95.44 87 ALA A N 1
ATOM 633 C CA . ALA A 1 87 ? -5.394 -0.095 0.179 1.00 95.44 87 ALA A CA 1
ATOM 634 C C . ALA A 1 87 ? -6.357 1.058 0.507 1.00 95.44 87 ALA A C 1
ATOM 636 O O . ALA A 1 87 ? -7.055 1.013 1.518 1.00 95.44 87 ALA A O 1
ATOM 637 N N . GLU A 1 88 ? -6.470 2.046 -0.384 1.00 94.38 88 GLU A N 1
ATOM 638 C CA . GLU A 1 88 ? -7.449 3.129 -0.260 1.00 94.38 88 GLU A CA 1
ATOM 639 C C . GLU A 1 88 ? -8.888 2.593 -0.265 1.00 94.38 88 GLU A C 1
ATOM 641 O O . GLU A 1 88 ? -9.717 3.036 0.527 1.00 94.38 88 GLU A O 1
ATOM 646 N N . GLY A 1 89 ? -9.198 1.626 -1.134 1.00 94.06 89 GLY A N 1
ATOM 647 C CA . GLY A 1 89 ? -10.507 0.979 -1.194 1.00 94.06 89 GLY A CA 1
ATOM 648 C C . GLY A 1 89 ? -10.868 0.250 0.102 1.00 94.06 89 GLY A C 1
ATOM 649 O O . GLY A 1 89 ? -11.981 0.417 0.601 1.00 94.06 89 GLY A O 1
ATOM 650 N N . PHE A 1 90 ? -9.938 -0.514 0.678 1.00 94.88 90 PHE A N 1
ATOM 651 C CA . PHE A 1 90 ? -10.128 -1.181 1.968 1.00 94.88 90 PHE A CA 1
ATOM 652 C C . PHE A 1 90 ? -10.350 -0.173 3.093 1.00 94.88 90 PHE A C 1
ATOM 654 O O . PHE A 1 90 ? -11.353 -0.266 3.802 1.00 94.88 90 PHE A O 1
ATOM 661 N N . ALA A 1 91 ? -9.514 0.858 3.170 1.00 93.19 91 ALA A N 1
ATOM 662 C CA . ALA A 1 91 ? -9.627 1.862 4.215 1.00 93.19 91 ALA A CA 1
ATOM 663 C C . ALA A 1 91 ? -10.924 2.689 4.093 1.00 93.19 91 ALA A C 1
ATOM 665 O O . ALA A 1 91 ? -11.569 2.991 5.095 1.00 93.19 91 ALA A O 1
ATOM 666 N N . LYS A 1 92 ? -11.421 2.965 2.879 1.00 91.31 92 LYS A N 1
ATOM 667 C CA . LYS A 1 92 ? -12.762 3.564 2.694 1.00 91.31 92 LYS A CA 1
ATOM 668 C C . LYS A 1 92 ? -13.899 2.679 3.214 1.00 91.31 92 LYS A C 1
ATOM 670 O O . LYS A 1 92 ? -14.962 3.198 3.537 1.00 91.31 92 LYS A O 1
ATOM 675 N N . ASN A 1 93 ? -13.678 1.370 3.315 1.00 91.38 93 ASN A N 1
ATOM 676 C CA . ASN A 1 93 ? -14.614 0.407 3.895 1.00 91.38 93 ASN A CA 1
ATOM 677 C C . ASN A 1 93 ? -14.328 0.106 5.380 1.00 91.38 93 ASN A C 1
ATOM 679 O O . ASN A 1 93 ? -14.913 -0.821 5.938 1.00 91.38 93 ASN A O 1
ATOM 683 N N . GLY A 1 94 ? -13.459 0.887 6.034 1.00 90.69 94 GLY A N 1
ATOM 684 C CA . GLY A 1 94 ? -13.157 0.743 7.460 1.00 90.69 94 GLY A CA 1
ATOM 685 C C . GLY A 1 94 ? -12.273 -0.458 7.800 1.00 90.69 94 GLY A C 1
ATOM 686 O O . GLY A 1 94 ? -12.316 -0.925 8.939 1.00 90.69 94 GLY A O 1
ATOM 687 N N . ILE A 1 95 ? -11.516 -0.959 6.820 1.00 90.06 95 ILE A N 1
ATOM 688 C CA . ILE A 1 95 ? -10.514 -2.022 6.967 1.00 90.06 95 ILE A CA 1
ATOM 689 C C . ILE A 1 95 ? -9.138 -1.366 7.082 1.00 90.06 95 ILE A C 1
ATOM 691 O O . ILE A 1 95 ? -8.732 -0.708 6.100 1.00 90.06 95 ILE A O 1
#